Protein AF-A0A7G8W9D1-F1 (afdb_monomer)

Structure (mmCIF, N/CA/C/O backbone):
data_AF-A0A7G8W9D1-F1
#
_entry.id   AF-A0A7G8W9D1-F1
#
loop_
_atom_site.group_PDB
_atom_site.id
_atom_site.type_symbol
_atom_site.label_atom_id
_atom_site.label_alt_id
_atom_site.label_comp_id
_atom_site.label_asym_id
_atom_site.label_entity_id
_atom_site.label_seq_id
_atom_site.pdbx_PDB_ins_code
_atom_site.Cartn_x
_atom_site.Cartn_y
_atom_site.Cartn_z
_atom_site.occupancy
_atom_site.B_iso_or_equiv
_atom_site.auth_seq_id
_atom_site.auth_comp_id
_atom_site.auth_asym_id
_atom_site.auth_atom_id
_atom_site.pdbx_PDB_model_num
ATOM 1 N N . MET A 1 1 ? 20.142 -14.503 -15.777 1.00 44.81 1 MET A N 1
ATOM 2 C CA . MET A 1 1 ? 18.872 -13.774 -16.000 1.00 44.81 1 MET A CA 1
ATOM 3 C C . MET A 1 1 ? 17.746 -14.684 -15.529 1.00 44.81 1 MET A C 1
ATOM 5 O O . MET A 1 1 ? 17.635 -15.774 -16.070 1.00 44.81 1 MET A O 1
ATOM 9 N N . ALA A 1 2 ? 16.998 -14.339 -14.477 1.00 49.81 2 ALA A N 1
ATOM 10 C CA . ALA A 1 2 ? 15.942 -15.230 -13.989 1.00 49.81 2 ALA A CA 1
ATOM 11 C C . ALA A 1 2 ? 14.841 -15.374 -15.067 1.00 49.81 2 ALA A C 1
ATOM 13 O O . ALA A 1 2 ? 14.377 -14.347 -15.574 1.00 49.81 2 ALA A O 1
ATOM 14 N N . PRO A 1 3 ? 14.413 -16.603 -15.419 1.00 56.53 3 PRO A N 1
ATOM 15 C CA . PRO A 1 3 ? 13.436 -16.867 -16.490 1.00 56.53 3 PRO A CA 1
ATOM 16 C C . PRO A 1 3 ? 12.083 -16.170 -16.263 1.00 56.53 3 PRO A C 1
ATOM 18 O O . PRO A 1 3 ? 11.294 -15.970 -17.181 1.00 56.53 3 PRO A O 1
ATOM 21 N N . SER A 1 4 ? 11.839 -15.732 -15.033 1.00 60.81 4 SER A N 1
ATOM 22 C CA . SER A 1 4 ? 10.615 -15.094 -14.583 1.00 60.81 4 SER A CA 1
ATOM 23 C C . SER A 1 4 ? 10.416 -13.651 -15.063 1.00 60.81 4 SER A C 1
ATOM 25 O O . SER A 1 4 ? 9.285 -13.173 -15.033 1.00 60.81 4 SER A O 1
ATOM 27 N N . LYS A 1 5 ? 11.463 -12.942 -15.520 1.00 63.69 5 LYS A N 1
ATOM 28 C CA . LYS A 1 5 ? 11.313 -11.557 -16.013 1.00 63.69 5 LYS A CA 1
ATOM 29 C C . LYS A 1 5 ? 10.675 -11.512 -17.406 1.00 63.69 5 LYS A C 1
ATOM 31 O O . LYS A 1 5 ? 9.725 -10.770 -17.597 1.00 63.69 5 LYS A O 1
ATOM 36 N N . ILE A 1 6 ? 11.128 -12.376 -18.317 1.00 69.56 6 ILE A N 1
ATOM 37 C CA . ILE A 1 6 ? 10.579 -12.486 -19.681 1.00 69.56 6 ILE A CA 1
ATOM 38 C C . ILE A 1 6 ? 9.122 -12.973 -19.636 1.00 69.56 6 ILE A C 1
ATOM 40 O O . ILE A 1 6 ? 8.280 -12.500 -20.390 1.00 69.56 6 ILE A O 1
ATOM 44 N N . TYR A 1 7 ? 8.800 -13.870 -18.697 1.00 74.12 7 TYR A N 1
ATOM 45 C CA . TYR A 1 7 ? 7.430 -14.344 -18.495 1.00 74.12 7 TYR A CA 1
ATOM 46 C C . TYR A 1 7 ? 6.457 -13.209 -18.133 1.00 74.12 7 TYR A C 1
ATOM 48 O O . TYR A 1 7 ? 5.348 -13.171 -18.655 1.00 74.12 7 TYR A O 1
ATOM 56 N N . CYS A 1 8 ? 6.871 -12.251 -17.295 1.00 82.75 8 CYS A N 1
ATOM 57 C CA . CYS A 1 8 ? 6.047 -11.081 -16.974 1.00 82.75 8 CYS A CA 1
ATOM 58 C C . CYS A 1 8 ? 5.742 -10.208 -18.191 1.00 82.75 8 CYS A C 1
ATOM 60 O O . CYS A 1 8 ? 4.643 -9.669 -18.284 1.00 82.75 8 CYS A O 1
ATOM 62 N N . ASP A 1 9 ? 6.718 -10.050 -19.084 1.00 75.31 9 ASP A N 1
ATOM 63 C CA . ASP A 1 9 ? 6.597 -9.166 -20.242 1.00 75.31 9 ASP A CA 1
ATOM 64 C C . ASP A 1 9 ? 5.694 -9.785 -21.327 1.00 75.31 9 ASP A C 1
ATOM 66 O O . ASP A 1 9 ? 5.036 -9.058 -22.066 1.00 75.31 9 ASP A O 1
ATOM 70 N N . LEU A 1 10 ? 5.615 -11.122 -21.391 1.00 79.19 10 LEU A N 1
ATOM 71 C CA . LEU A 1 10 ? 4.799 -11.856 -22.369 1.00 79.19 10 LEU A CA 1
ATOM 72 C C . LEU A 1 10 ? 3.395 -12.221 -21.861 1.00 79.19 10 LEU A C 1
ATOM 74 O O . LEU A 1 10 ? 2.441 -12.177 -22.632 1.00 79.19 10 LEU A O 1
ATOM 78 N N . PHE A 1 11 ? 3.255 -12.587 -20.583 1.00 81.69 11 PHE A N 1
ATOM 79 C CA . PHE A 1 11 ? 1.995 -13.088 -20.006 1.00 81.69 11 PHE A CA 1
ATOM 80 C C . PHE A 1 11 ? 1.345 -12.124 -19.006 1.00 81.69 11 PHE A C 1
ATOM 82 O O . PHE A 1 11 ? 0.238 -12.374 -18.531 1.00 81.69 11 PHE A O 1
ATOM 89 N N . GLY A 1 12 ? 2.015 -11.017 -18.686 1.00 82.06 12 GLY A N 1
ATOM 90 C CA . GLY A 1 12 ? 1.567 -10.057 -17.687 1.00 82.06 12 GLY A CA 1
ATOM 91 C C . GLY A 1 12 ? 2.086 -10.360 -16.280 1.00 82.06 12 GLY A C 1
ATOM 92 O O . GLY A 1 12 ? 2.544 -11.454 -15.941 1.00 82.06 12 GLY A O 1
ATOM 93 N N . HIS A 1 13 ? 2.041 -9.340 -15.428 1.00 85.69 13 HIS A N 1
ATOM 94 C CA . HIS A 1 13 ? 2.518 -9.437 -14.055 1.00 85.69 13 HIS A CA 1
ATOM 95 C C . HIS A 1 13 ? 1.519 -10.172 -13.155 1.00 85.69 13 HIS A C 1
ATOM 97 O O . HIS A 1 13 ? 0.375 -9.751 -13.004 1.00 85.69 13 HIS A O 1
ATOM 103 N N . ASN A 1 14 ? 1.989 -11.211 -12.462 1.00 88.25 14 ASN A N 1
ATOM 104 C CA . ASN A 1 14 ? 1.229 -11.850 -11.390 1.00 88.25 14 ASN A CA 1
ATOM 105 C C . ASN A 1 14 ? 1.501 -11.143 -10.054 1.00 88.25 14 ASN A C 1
ATOM 107 O O . ASN A 1 14 ? 2.500 -11.445 -9.391 1.00 88.25 14 ASN A O 1
ATOM 111 N N . TYR A 1 15 ? 0.670 -10.154 -9.723 1.00 90.69 15 TYR A N 1
ATOM 112 C CA . TYR A 1 15 ? 0.753 -9.376 -8.488 1.00 90.69 15 TYR A CA 1
ATOM 113 C C . TYR A 1 15 ? -0.006 -10.040 -7.344 1.00 90.69 15 T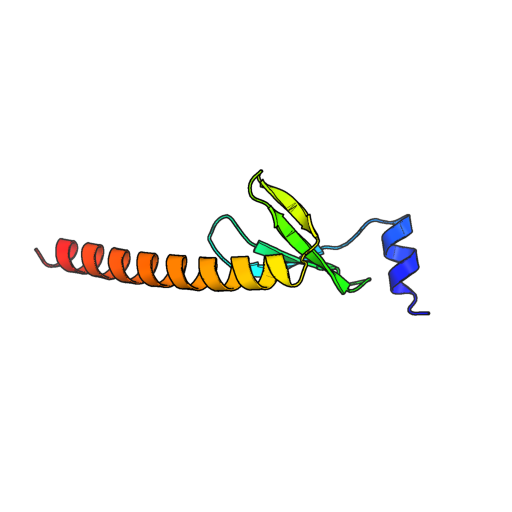YR A C 1
ATOM 115 O O . TYR A 1 15 ? -1.182 -10.363 -7.473 1.00 90.69 15 TYR A O 1
ATOM 123 N N . GLU A 1 16 ? 0.644 -10.138 -6.188 1.00 93.44 16 GLU A N 1
ATOM 124 C CA . GLU A 1 16 ? 0.021 -10.612 -4.955 1.00 93.44 16 GLU A CA 1
ATOM 125 C C . GLU A 1 16 ? 0.101 -9.559 -3.865 1.00 93.44 16 GLU A C 1
ATOM 127 O O . GLU A 1 16 ? 1.085 -8.825 -3.787 1.00 93.44 16 GLU A O 1
ATOM 132 N N . ILE A 1 17 ? -0.921 -9.501 -3.011 1.00 94.81 17 ILE A N 1
ATOM 133 C CA . ILE A 1 17 ? -0.950 -8.590 -1.865 1.00 94.81 17 ILE A CA 1
ATOM 134 C C . ILE A 1 17 ? 0.120 -9.034 -0.867 1.00 94.81 17 ILE A C 1
ATOM 136 O O . ILE A 1 17 ? 0.008 -10.100 -0.266 1.00 94.81 17 ILE A O 1
ATOM 140 N N . THR A 1 18 ? 1.139 -8.203 -0.666 1.00 94.00 18 THR A N 1
ATOM 141 C CA . THR A 1 18 ? 2.203 -8.455 0.315 1.00 94.00 18 THR A CA 1
ATOM 142 C C . THR A 1 18 ? 1.946 -7.778 1.644 1.00 94.00 18 THR A C 1
ATOM 144 O O . THR A 1 18 ? 2.338 -8.306 2.681 1.00 94.00 18 THR A O 1
ATOM 147 N N . LYS A 1 19 ? 1.275 -6.623 1.634 1.00 94.44 19 LYS A N 1
ATOM 148 C CA . LYS A 1 19 ? 0.940 -5.890 2.854 1.00 94.44 19 LYS A CA 1
ATOM 149 C C . LYS A 1 19 ? -0.404 -5.197 2.709 1.00 94.44 19 LYS A C 1
ATOM 151 O O . LYS A 1 19 ? -0.666 -4.517 1.720 1.00 94.44 19 LYS A O 1
ATOM 156 N N . LYS A 1 20 ? -1.247 -5.337 3.728 1.00 95.00 20 LYS A N 1
ATOM 157 C CA . LYS A 1 20 ? -2.520 -4.623 3.831 1.00 95.00 20 LYS A CA 1
ATOM 158 C C . LYS A 1 20 ? -2.346 -3.420 4.751 1.00 95.00 20 LYS A C 1
ATOM 160 O O . LYS A 1 20 ? -2.406 -3.563 5.966 1.00 95.00 20 LYS A O 1
ATOM 165 N N . VAL A 1 21 ? -2.108 -2.251 4.163 1.00 93.75 21 VAL A N 1
ATOM 166 C CA . VAL A 1 21 ? -1.833 -1.001 4.893 1.00 93.75 21 VAL A CA 1
ATOM 167 C C . VAL A 1 21 ? -3.104 -0.493 5.574 1.00 93.75 21 VAL A C 1
ATOM 169 O O . VAL A 1 21 ? -3.112 -0.142 6.750 1.00 93.75 21 VAL A O 1
ATOM 172 N N . THR A 1 22 ? -4.206 -0.471 4.827 1.00 93.81 22 THR A N 1
ATOM 173 C CA . THR A 1 22 ? -5.548 -0.151 5.326 1.00 93.81 22 THR A CA 1
ATOM 174 C C . THR A 1 22 ? -6.575 -1.040 4.619 1.00 93.81 22 THR A C 1
ATOM 176 O O . THR A 1 22 ? -6.220 -1.942 3.866 1.00 93.81 22 THR A O 1
ATOM 179 N N . ASN A 1 23 ? -7.874 -0.797 4.810 1.00 91.56 23 ASN A N 1
ATOM 180 C CA . ASN A 1 23 ? -8.897 -1.510 4.037 1.00 91.56 23 ASN A CA 1
ATOM 181 C C . ASN A 1 23 ? -8.873 -1.191 2.534 1.00 91.56 23 ASN A C 1
ATOM 183 O O . ASN A 1 23 ? -9.319 -2.023 1.749 1.00 91.56 23 ASN A O 1
ATOM 187 N N . HIS A 1 24 ? -8.368 -0.017 2.146 1.00 91.31 24 HIS A N 1
ATOM 188 C CA . HIS A 1 24 ? -8.374 0.453 0.757 1.00 91.31 24 HIS A CA 1
ATOM 189 C C . HIS A 1 24 ? -6.977 0.538 0.143 1.00 91.31 24 HIS A C 1
ATOM 191 O O . HIS A 1 24 ? -6.856 0.596 -1.074 1.00 91.31 24 HIS A O 1
ATOM 197 N N . VAL A 1 25 ? -5.932 0.556 0.971 1.00 94.44 25 VAL A N 1
ATOM 198 C CA . VAL A 1 25 ? -4.545 0.680 0.521 1.00 94.44 25 VAL A CA 1
ATOM 199 C C . VAL A 1 25 ? -3.818 -0.623 0.797 1.00 94.44 25 VAL A C 1
ATOM 201 O O . VAL A 1 25 ? -3.662 -1.018 1.952 1.00 94.44 25 VAL A O 1
ATOM 204 N N . ASN A 1 26 ? -3.364 -1.264 -0.274 1.00 95.19 26 ASN A N 1
ATOM 205 C CA . ASN A 1 26 ? -2.551 -2.472 -0.226 1.00 95.19 26 ASN A CA 1
ATOM 206 C C . ASN A 1 26 ? -1.257 -2.268 -1.013 1.00 95.19 26 ASN A C 1
ATOM 208 O O . ASN A 1 26 ? -1.239 -1.540 -2.010 1.00 95.19 26 ASN A O 1
ATOM 212 N N . GLU A 1 27 ? -0.219 -2.975 -0.586 1.00 95.75 27 GLU A N 1
ATOM 213 C CA . GLU A 1 27 ? 1.020 -3.178 -1.323 1.00 95.75 27 GLU A CA 1
ATOM 214 C C . GLU A 1 27 ? 0.980 -4.537 -2.006 1.00 95.75 27 GLU A C 1
ATOM 216 O O . GLU A 1 27 ? 0.505 -5.529 -1.442 1.00 95.75 27 GLU A O 1
ATOM 221 N N . TYR A 1 28 ? 1.505 -4.570 -3.219 1.00 94.81 28 TYR A N 1
ATOM 222 C CA . TYR A 1 28 ? 1.514 -5.727 -4.084 1.00 94.81 28 TYR A CA 1
ATOM 223 C C . TYR A 1 28 ? 2.935 -6.012 -4.534 1.00 94.81 28 TYR A C 1
ATOM 225 O O . TYR A 1 28 ? 3.671 -5.092 -4.884 1.00 94.81 28 TYR A O 1
ATOM 233 N N . THR A 1 29 ? 3.305 -7.283 -4.616 1.00 93.75 29 THR A N 1
ATOM 234 C CA . THR A 1 29 ? 4.579 -7.700 -5.199 1.00 93.75 29 THR A CA 1
ATOM 235 C C . THR A 1 29 ? 4.337 -8.751 -6.260 1.00 93.75 29 THR A C 1
ATOM 237 O O . THR A 1 29 ? 3.604 -9.716 -6.052 1.00 93.75 29 THR A O 1
ATOM 240 N N . CYS A 1 30 ? 4.976 -8.580 -7.414 1.00 90.94 30 CYS A N 1
ATOM 241 C CA . CYS A 1 30 ? 4.928 -9.589 -8.452 1.00 90.94 30 CYS A CA 1
ATOM 242 C C . CYS A 1 30 ? 5.767 -10.810 -8.053 1.00 90.94 30 CYS A C 1
ATOM 244 O O . CYS A 1 30 ? 6.964 -10.680 -7.785 1.00 90.94 30 CYS A O 1
ATOM 246 N N . LYS A 1 31 ? 5.185 -12.013 -8.078 1.00 86.75 31 LYS A N 1
ATOM 247 C CA . LYS A 1 31 ? 5.918 -13.256 -7.771 1.00 86.75 31 LYS A CA 1
ATOM 248 C C . LYS A 1 31 ? 7.101 -13.500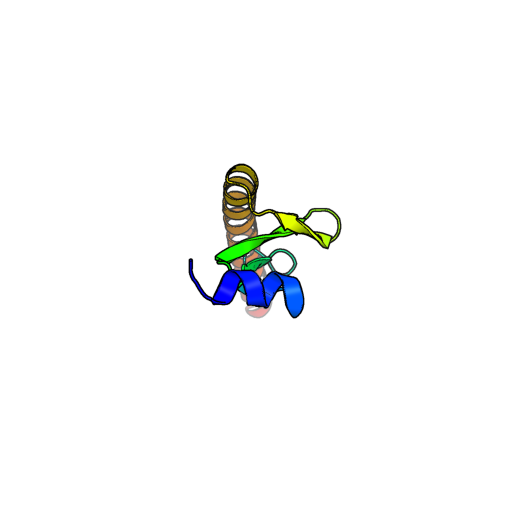 -8.708 1.00 86.75 31 LYS A C 1
ATOM 250 O O . LYS A 1 31 ? 8.145 -13.979 -8.267 1.00 86.75 31 LYS A O 1
ATOM 255 N N . CYS A 1 32 ? 6.936 -13.132 -9.974 1.00 85.12 32 CYS A N 1
ATOM 256 C CA . CYS A 1 32 ? 7.857 -13.449 -11.055 1.00 85.12 32 CYS A CA 1
ATOM 257 C C . CYS A 1 32 ? 9.020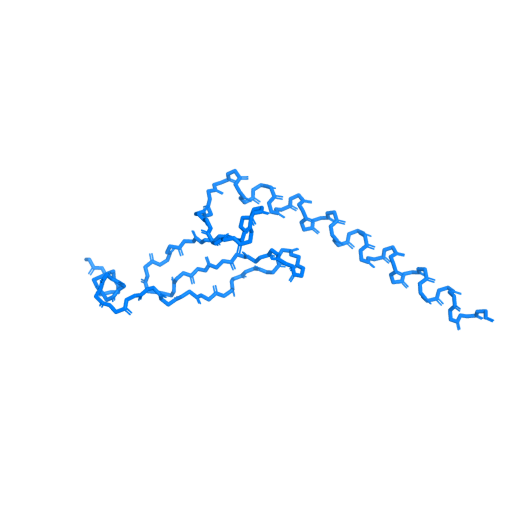 -12.443 -11.151 1.00 85.12 32 CYS A C 1
ATOM 259 O O . CYS A 1 32 ? 10.182 -12.843 -11.104 1.00 85.12 32 CYS A O 1
ATOM 261 N N . CYS A 1 33 ? 8.737 -11.137 -11.235 1.00 85.75 33 CYS A N 1
ATOM 262 C CA . CYS A 1 33 ? 9.775 -10.105 -11.394 1.00 85.75 33 CYS A CA 1
ATOM 263 C C . CYS A 1 33 ? 10.082 -9.301 -10.123 1.00 85.75 33 CYS A C 1
ATOM 265 O O . CYS A 1 33 ? 10.928 -8.412 -10.171 1.00 85.75 33 CYS A O 1
ATOM 267 N N . LYS A 1 34 ? 9.395 -9.573 -9.005 1.00 87.38 34 LYS A N 1
ATOM 268 C CA . LYS A 1 34 ? 9.540 -8.850 -7.726 1.00 87.38 34 LYS A CA 1
ATOM 269 C C . LYS A 1 34 ? 9.265 -7.343 -7.805 1.00 87.38 34 LYS A C 1
ATOM 271 O O . LYS A 1 34 ? 9.593 -6.614 -6.874 1.00 87.38 34 LYS A O 1
ATOM 276 N N . LYS A 1 35 ? 8.619 -6.871 -8.879 1.00 90.44 35 LYS A N 1
ATOM 277 C CA . LYS A 1 35 ? 8.154 -5.484 -8.989 1.00 90.44 35 LYS A CA 1
ATOM 278 C C . LYS A 1 35 ? 7.099 -5.214 -7.919 1.00 90.44 35 LYS A C 1
ATOM 280 O O . LYS A 1 35 ? 6.168 -6.008 -7.774 1.00 90.44 35 LYS A O 1
ATOM 285 N N . GLN A 1 36 ? 7.253 -4.106 -7.201 1.00 94.31 36 GLN A N 1
ATOM 286 C CA . GLN A 1 36 ? 6.373 -3.719 -6.105 1.00 94.31 36 GLN A CA 1
ATOM 287 C C . GLN A 1 36 ? 5.474 -2.556 -6.525 1.00 94.31 36 GLN A C 1
ATOM 289 O O . GLN A 1 36 ? 5.936 -1.588 -7.133 1.00 94.31 36 GLN A O 1
ATOM 294 N N . LEU A 1 37 ? 4.192 -2.652 -6.195 1.00 95.00 37 LEU A N 1
ATOM 295 C CA . LEU A 1 37 ? 3.180 -1.635 -6.447 1.00 95.00 37 LEU A CA 1
ATOM 296 C C . LEU A 1 37 ? 2.407 -1.345 -5.160 1.00 95.00 37 LEU A C 1
ATOM 298 O O . LEU A 1 37 ? 2.380 -2.151 -4.237 1.00 95.00 37 LEU A O 1
ATOM 302 N N . THR A 1 38 ? 1.736 -0.207 -5.109 1.00 96.19 38 THR A N 1
ATOM 303 C CA . THR A 1 38 ? 0.810 0.157 -4.038 1.00 96.19 38 THR A CA 1
ATOM 304 C C . THR A 1 38 ? -0.451 0.768 -4.621 1.00 96.19 38 THR A C 1
ATOM 306 O O . THR A 1 38 ? -0.481 1.189 -5.776 1.00 96.19 38 THR A O 1
ATOM 309 N N . THR A 1 39 ? -1.508 0.820 -3.822 1.00 94.81 39 THR A N 1
ATOM 310 C CA . THR A 1 39 ? -2.719 1.561 -4.186 1.00 94.81 39 THR A CA 1
ATOM 311 C C . THR A 1 39 ? -2.468 3.054 -3.985 1.00 94.81 39 THR A C 1
ATOM 313 O O . THR A 1 39 ? -2.180 3.492 -2.872 1.00 94.81 39 THR A O 1
ATOM 316 N N . GLY A 1 40 ? -2.541 3.831 -5.063 1.00 88.38 40 GLY A N 1
ATOM 317 C CA . GLY A 1 40 ? -2.393 5.282 -5.044 1.00 88.38 40 GLY A CA 1
ATOM 318 C C . GLY A 1 40 ? -3.650 6.003 -4.551 1.00 88.38 40 GLY A C 1
ATOM 319 O O . GLY A 1 40 ? -4.717 5.414 -4.385 1.00 88.38 40 GLY A O 1
ATOM 320 N N . SER A 1 41 ? -3.540 7.319 -4.367 1.00 79.81 41 SER A N 1
ATOM 321 C CA . SER A 1 41 ? -4.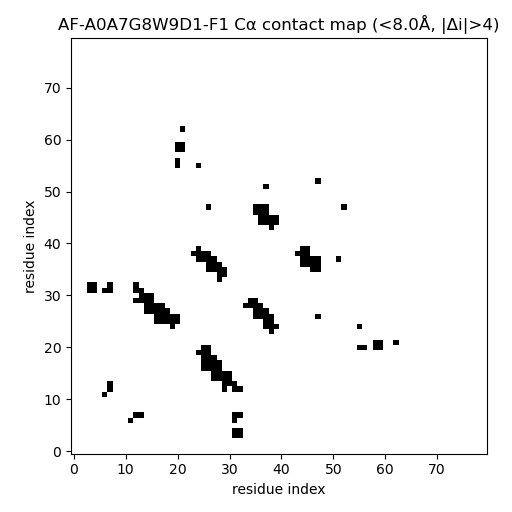631 8.185 -3.886 1.00 79.81 41 SER A CA 1
ATOM 322 C C . SER A 1 41 ? -5.869 8.204 -4.791 1.00 79.81 41 SER A C 1
ATOM 324 O O . SER A 1 41 ? -6.969 8.474 -4.324 1.00 79.81 41 SER A O 1
ATOM 326 N N . ASN A 1 42 ? -5.702 7.896 -6.077 1.00 84.62 42 ASN A N 1
ATOM 327 C CA . ASN A 1 42 ? -6.774 7.807 -7.070 1.00 84.62 42 ASN A CA 1
ATOM 328 C C . ASN A 1 42 ? -7.343 6.382 -7.228 1.00 84.62 42 ASN A C 1
ATOM 330 O O . ASN A 1 42 ? -8.086 6.128 -8.174 1.00 84.62 42 ASN A O 1
ATOM 334 N N . GLY A 1 43 ? -6.949 5.442 -6.362 1.00 84.31 43 GLY A N 1
ATOM 335 C CA . GLY A 1 43 ? -7.365 4.039 -6.425 1.00 84.31 43 GLY A CA 1
ATOM 336 C C . GLY A 1 43 ? -6.673 3.208 -7.512 1.00 84.31 43 GLY A C 1
ATOM 337 O O . GLY A 1 43 ? -6.950 2.017 -7.623 1.00 84.31 43 GLY A O 1
ATOM 338 N N . LYS A 1 44 ? -5.764 3.791 -8.306 1.00 90.94 44 LYS A N 1
ATOM 339 C CA . LYS A 1 44 ? -4.961 3.047 -9.288 1.00 90.94 44 LYS A CA 1
ATOM 340 C C . LYS A 1 44 ? -3.710 2.469 -8.637 1.00 90.94 44 LYS A C 1
ATOM 342 O O . LYS A 1 44 ? -3.220 2.990 -7.638 1.00 90.94 44 LYS A O 1
ATOM 347 N N . LEU A 1 45 ? -3.164 1.416 -9.237 1.00 92.50 45 LEU A N 1
ATOM 348 C CA . LEU A 1 45 ? -1.871 0.880 -8.830 1.00 92.50 45 LEU A CA 1
ATOM 349 C C . LEU A 1 45 ? -0.744 1.801 -9.308 1.00 92.50 45 LEU A C 1
ATOM 351 O O . LEU A 1 45 ? -0.687 2.170 -10.481 1.00 92.50 45 LEU A O 1
ATOM 355 N N . THR A 1 46 ? 0.150 2.161 -8.397 1.00 93.56 46 THR A N 1
ATOM 356 C CA . THR A 1 46 ? 1.344 2.970 -8.660 1.00 93.56 46 THR A CA 1
ATOM 357 C C . THR A 1 46 ? 2.580 2.256 -8.129 1.00 93.56 46 THR A C 1
ATOM 359 O O . THR A 1 46 ? 2.478 1.340 -7.316 1.00 93.56 46 THR A O 1
ATOM 362 N N . GLU A 1 47 ? 3.767 2.632 -8.601 1.00 93.62 47 GLU A N 1
ATOM 363 C CA . GLU A 1 47 ? 5.005 1.993 -8.150 1.00 93.62 47 GLU A CA 1
ATOM 364 C C . GLU A 1 47 ? 5.271 2.246 -6.665 1.00 93.62 47 GLU A C 1
ATOM 366 O O . GLU A 1 47 ? 5.140 3.374 -6.173 1.00 93.62 47 GLU A O 1
ATOM 371 N N . LEU A 1 48 ? 5.657 1.191 -5.942 1.00 95.31 48 LEU A N 1
ATOM 372 C CA . LEU A 1 48 ? 6.029 1.297 -4.537 1.00 95.31 48 LEU A CA 1
ATOM 373 C C . LEU A 1 48 ? 7.455 1.845 -4.436 1.00 95.31 48 LEU A C 1
ATOM 375 O O . LEU A 1 48 ? 8.438 1.109 -4.417 1.00 95.31 48 LEU A O 1
ATOM 379 N N . THR A 1 49 ? 7.548 3.171 -4.417 1.00 94.50 49 THR A N 1
ATOM 380 C CA . THR A 1 49 ? 8.795 3.898 -4.168 1.00 94.50 49 THR A CA 1
ATOM 381 C C . THR A 1 49 ? 9.094 3.944 -2.665 1.00 94.50 49 THR A C 1
ATOM 383 O O . THR A 1 49 ? 8.160 3.816 -1.869 1.00 94.50 49 THR A O 1
ATOM 386 N N . PRO A 1 50 ? 10.345 4.213 -2.245 1.00 94.88 50 PRO A N 1
ATOM 387 C CA . PRO A 1 50 ? 10.671 4.404 -0.827 1.00 94.88 50 PRO A CA 1
ATOM 388 C C . PRO A 1 50 ? 9.779 5.460 -0.156 1.00 94.88 50 PRO A C 1
ATOM 390 O O . PRO A 1 50 ? 9.233 5.242 0.918 1.00 94.88 50 PRO A O 1
ATOM 393 N N . LYS A 1 51 ? 9.493 6.560 -0.865 1.00 94.44 51 LYS A N 1
ATOM 394 C CA . LYS A 1 51 ? 8.563 7.596 -0.397 1.00 94.44 51 LYS A CA 1
ATOM 395 C C . LYS A 1 51 ? 7.147 7.056 -0.170 1.00 94.44 51 LYS A C 1
ATOM 397 O O . LYS A 1 51 ? 6.492 7.429 0.799 1.00 94.44 51 LYS A O 1
ATOM 402 N N . HIS A 1 52 ? 6.651 6.199 -1.063 1.00 95.06 52 HIS A N 1
ATOM 403 C CA . HIS A 1 52 ? 5.348 5.561 -0.876 1.00 95.06 52 HIS A CA 1
ATOM 404 C C . HIS A 1 52 ? 5.356 4.559 0.286 1.00 95.06 52 HIS A C 1
ATOM 406 O O . HIS A 1 52 ? 4.354 4.474 0.989 1.00 95.06 52 HIS A O 1
ATOM 412 N N . GLN A 1 53 ? 6.467 3.860 0.538 1.00 94.56 53 GLN A N 1
ATOM 413 C CA . GLN A 1 53 ? 6.610 2.973 1.702 1.00 94.56 53 GLN A CA 1
ATOM 414 C C . GLN A 1 53 ? 6.534 3.752 3.022 1.00 94.56 53 GLN A C 1
ATOM 416 O O . GLN A 1 53 ? 5.835 3.327 3.946 1.00 94.56 53 GLN A O 1
ATOM 421 N N . ASP A 1 54 ? 7.177 4.919 3.096 1.00 96.12 54 ASP A N 1
ATOM 422 C CA . ASP A 1 54 ? 7.115 5.791 4.274 1.00 96.12 54 ASP A CA 1
ATOM 423 C C . ASP A 1 54 ? 5.688 6.298 4.519 1.00 96.12 54 ASP A C 1
ATOM 425 O O . ASP A 1 54 ? 5.166 6.225 5.637 1.00 96.12 54 ASP A O 1
ATOM 429 N N . ILE A 1 55 ? 5.017 6.753 3.454 1.00 94.81 55 ILE A N 1
ATOM 430 C CA . ILE A 1 55 ? 3.618 7.197 3.508 1.00 94.81 55 ILE A CA 1
ATOM 431 C C . ILE A 1 55 ? 2.711 6.055 3.9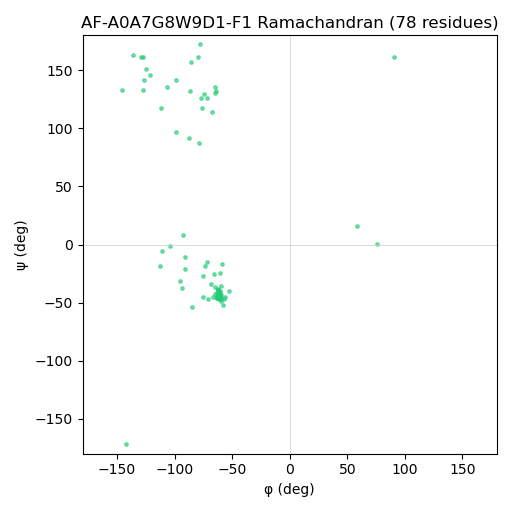75 1.00 94.81 55 ILE A C 1
ATOM 433 O O . ILE A 1 55 ? 1.909 6.244 4.890 1.00 94.81 55 ILE A O 1
ATOM 437 N N . ASN A 1 56 ? 2.848 4.865 3.391 1.00 95.06 56 ASN A N 1
ATOM 438 C CA . ASN A 1 56 ? 2.063 3.695 3.765 1.00 95.06 56 ASN A CA 1
ATOM 439 C C . ASN A 1 56 ? 2.284 3.318 5.233 1.00 95.06 56 ASN A C 1
ATOM 441 O O . ASN A 1 56 ? 1.322 3.076 5.957 1.00 95.06 56 ASN A O 1
ATOM 445 N N . SER A 1 57 ? 3.527 3.342 5.710 1.00 95.69 57 SER A N 1
ATOM 446 C CA . SER A 1 57 ? 3.851 3.047 7.110 1.00 95.69 57 SER A CA 1
ATOM 447 C C . SER A 1 57 ? 3.208 4.054 8.072 1.00 95.69 57 SER A C 1
ATOM 449 O O . SER A 1 57 ? 2.644 3.676 9.103 1.00 95.69 57 SER A O 1
ATOM 451 N N . ALA A 1 58 ? 3.207 5.343 7.720 1.00 96.06 58 ALA A N 1
ATOM 452 C CA . ALA A 1 58 ? 2.507 6.366 8.492 1.00 96.06 58 ALA A CA 1
ATOM 453 C C . ALA A 1 58 ? 0.979 6.162 8.482 1.00 96.06 58 ALA A C 1
ATOM 455 O O . ALA A 1 58 ? 0.332 6.269 9.531 1.00 96.06 58 ALA A O 1
ATOM 456 N N . LEU A 1 59 ? 0.404 5.834 7.320 1.00 95.00 59 LEU A N 1
ATOM 457 C CA . LEU A 1 59 ? -1.026 5.559 7.159 1.00 95.00 59 LEU A CA 1
ATOM 458 C C . LEU A 1 59 ? -1.473 4.340 7.969 1.00 95.00 59 LEU A C 1
ATOM 460 O O . LEU A 1 59 ? -2.492 4.412 8.653 1.00 95.00 59 LEU A O 1
ATOM 464 N N . GLU A 1 60 ? -0.704 3.252 7.940 1.00 95.81 60 GLU A N 1
ATOM 465 C CA . GLU A 1 60 ? -0.955 2.037 8.719 1.00 95.81 60 GLU A CA 1
ATOM 466 C C . GLU A 1 60 ? -1.027 2.352 10.213 1.00 95.81 60 GLU A C 1
ATOM 468 O O . GLU A 1 60 ? -1.980 1.965 10.895 1.00 95.81 60 GLU A O 1
ATOM 473 N N . ARG A 1 61 ? -0.065 3.132 10.723 1.00 96.06 61 ARG A N 1
ATOM 474 C CA . ARG A 1 61 ? -0.052 3.553 12.127 1.00 96.06 61 ARG A CA 1
ATOM 475 C C . ARG A 1 61 ? -1.331 4.310 12.488 1.00 96.06 61 ARG A C 1
ATOM 477 O O . ARG A 1 61 ? -2.014 3.949 13.448 1.00 96.06 61 ARG A O 1
ATOM 484 N N . ILE A 1 62 ? -1.690 5.331 11.708 1.00 96.19 62 ILE A N 1
ATOM 485 C CA . ILE A 1 62 ? -2.894 6.148 11.943 1.00 96.19 62 ILE A CA 1
ATOM 486 C C . ILE A 1 62 ? -4.161 5.285 11.885 1.00 96.19 62 ILE A C 1
ATOM 488 O O . ILE A 1 62 ? -5.034 5.396 12.752 1.00 96.19 62 ILE A O 1
ATOM 492 N N . TYR A 1 63 ? -4.257 4.407 10.887 1.00 96.00 63 TYR A N 1
ATOM 493 C CA . TYR A 1 63 ? -5.390 3.510 10.700 1.00 96.00 63 TYR A CA 1
ATOM 494 C C . TYR A 1 63 ? -5.563 2.558 11.886 1.00 96.00 63 TYR A C 1
ATOM 496 O O . TYR A 1 63 ? -6.667 2.438 12.424 1.00 96.00 63 TYR A O 1
ATOM 504 N N . ASN A 1 64 ? -4.472 1.951 12.353 1.00 95.44 64 ASN A N 1
ATOM 505 C CA . ASN A 1 64 ? -4.479 1.048 13.498 1.00 95.44 64 ASN A CA 1
ATOM 506 C C . ASN A 1 64 ? -4.893 1.766 14.787 1.00 95.44 64 ASN A C 1
ATOM 508 O O . ASN A 1 64 ? -5.788 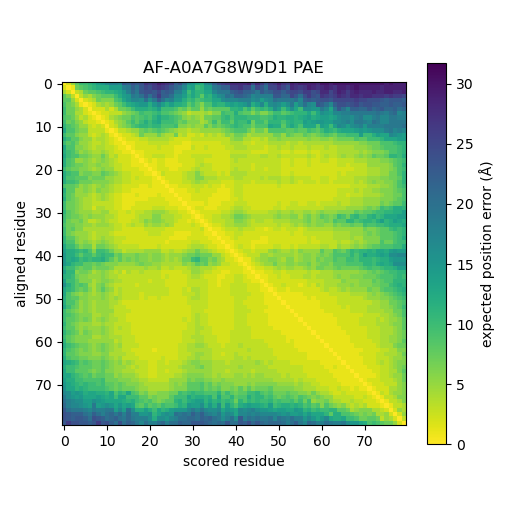1.288 15.487 1.00 95.44 64 ASN A O 1
ATOM 512 N N . HIS A 1 65 ? -4.348 2.956 15.066 1.00 96.06 65 HIS A N 1
ATOM 513 C CA . HIS A 1 65 ? -4.781 3.757 16.218 1.00 96.06 65 HIS A CA 1
ATOM 514 C C . HIS A 1 65 ? -6.272 4.113 16.150 1.00 96.06 65 HIS A C 1
ATOM 516 O O . HIS A 1 65 ? -6.989 3.990 17.148 1.00 96.06 65 HIS A O 1
ATOM 522 N N . LYS A 1 66 ? -6.771 4.516 14.973 1.00 95.00 66 LYS A N 1
ATOM 523 C CA . LYS A 1 66 ? -8.197 4.809 14.771 1.00 95.00 66 LYS A CA 1
ATOM 524 C C . LYS A 1 66 ? -9.058 3.565 14.991 1.00 95.00 66 LYS A C 1
ATOM 526 O O . LYS A 1 66 ? -10.081 3.658 15.667 1.00 95.00 66 LYS A O 1
ATOM 531 N N . SER A 1 67 ? -8.646 2.417 14.456 1.00 94.19 67 SER A N 1
ATOM 532 C CA . SER A 1 67 ? -9.353 1.140 14.600 1.00 94.19 67 SER A CA 1
ATOM 533 C C . SER A 1 67 ? -9.465 0.716 16.064 1.00 94.19 67 SER A C 1
ATOM 535 O O . SER A 1 67 ? -10.560 0.416 16.536 1.00 94.19 67 SER A O 1
ATOM 537 N N . LEU A 1 68 ? -8.366 0.788 16.821 1.00 94.44 68 LEU A N 1
ATOM 538 C CA . LEU A 1 68 ? -8.357 0.487 18.255 1.00 94.44 68 LEU A CA 1
ATOM 539 C C . LEU A 1 68 ? -9.302 1.404 19.039 1.00 94.44 68 LEU A C 1
ATOM 541 O O . LEU A 1 68 ? -10.116 0.923 19.828 1.00 94.44 68 LEU A O 1
ATOM 545 N N . ARG A 1 69 ? -9.264 2.716 18.774 1.00 93.44 69 ARG A N 1
ATOM 546 C CA . ARG A 1 69 ? -10.162 3.681 19.424 1.00 93.44 69 ARG A CA 1
ATOM 547 C C . ARG A 1 69 ? -11.634 3.409 19.110 1.00 93.44 69 ARG A C 1
ATOM 549 O O . ARG A 1 69 ? -12.483 3.566 19.984 1.00 93.44 69 ARG A O 1
ATOM 556 N N . LEU A 1 70 ? -11.953 3.032 17.871 1.00 93.00 70 LEU A N 1
ATOM 557 C CA . LEU A 1 70 ? -13.322 2.689 17.478 1.00 93.00 70 LEU A CA 1
ATOM 558 C C . LEU A 1 70 ? -13.794 1.412 18.175 1.00 93.00 70 LEU A C 1
ATOM 560 O O . LEU A 1 70 ? -14.871 1.427 18.760 1.00 93.00 70 LEU A O 1
ATOM 564 N N . LYS A 1 71 ? -12.960 0.366 18.216 1.00 91.75 71 LYS A N 1
ATOM 565 C CA . LYS A 1 71 ? -13.261 -0.873 18.952 1.00 91.75 71 LYS A CA 1
ATOM 566 C C . LYS A 1 71 ? -13.553 -0.602 20.429 1.00 91.75 71 LYS A C 1
ATOM 568 O O . LYS A 1 71 ? -14.546 -1.095 20.947 1.00 91.75 71 LYS A O 1
ATOM 573 N N . GLN A 1 72 ? -12.750 0.235 21.091 1.00 91.94 72 GLN A N 1
ATOM 574 C CA . GLN A 1 72 ? -12.984 0.624 22.489 1.00 91.94 72 GLN A CA 1
ATOM 575 C C . GLN A 1 72 ? -14.323 1.350 22.685 1.00 91.94 72 GLN A C 1
ATOM 577 O O . GLN A 1 72 ? -15.032 1.076 23.651 1.00 91.94 72 GLN A O 1
ATOM 582 N N . LYS A 1 73 ? -14.694 2.259 21.771 1.00 90.62 73 LYS A N 1
ATOM 583 C CA . LYS A 1 73 ? -15.995 2.944 21.821 1.00 90.62 73 LYS A CA 1
ATOM 584 C C . LYS A 1 73 ? -17.157 1.964 21.661 1.00 90.62 73 LYS A C 1
ATOM 586 O O . LYS A 1 73 ? -18.090 2.042 22.450 1.00 90.62 73 LYS A O 1
ATOM 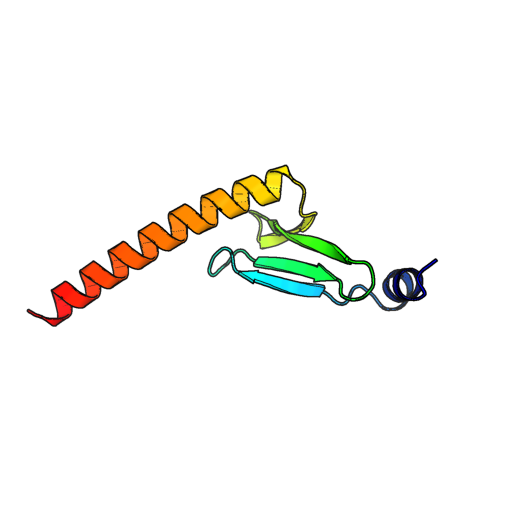591 N N . THR A 1 74 ? -17.073 1.053 20.689 1.00 90.94 74 THR A N 1
ATOM 592 C CA . THR A 1 74 ? -18.097 0.028 20.440 1.00 90.94 74 THR A CA 1
ATOM 593 C C . THR A 1 74 ? -18.264 -0.912 21.633 1.00 90.94 74 THR A C 1
ATOM 595 O O . THR A 1 74 ? -19.389 -1.206 22.022 1.00 90.94 74 THR A O 1
ATOM 598 N N . LEU A 1 75 ? -17.160 -1.344 22.254 1.00 89.00 75 LEU A N 1
ATOM 599 C CA . LEU A 1 75 ? -17.212 -2.156 23.473 1.00 89.00 75 LEU A CA 1
ATOM 600 C C . LEU A 1 75 ? -17.902 -1.397 24.610 1.00 89.00 75 LEU A C 1
ATOM 602 O O . LEU A 1 75 ? -18.807 -1.931 25.236 1.00 89.00 75 LEU A O 1
ATOM 606 N N . ARG A 1 76 ? -17.536 -0.128 24.835 1.00 87.06 76 ARG A N 1
ATOM 607 C CA . ARG A 1 76 ? -18.149 0.686 25.892 1.00 87.06 76 ARG A CA 1
ATOM 608 C C . ARG A 1 76 ? -19.645 0.907 25.669 1.00 87.06 76 ARG A C 1
ATOM 610 O O . ARG A 1 76 ? -20.388 0.865 26.634 1.00 87.06 76 ARG A O 1
ATOM 617 N N . SER A 1 77 ? -20.091 1.116 24.429 1.00 83.19 77 SER A N 1
ATOM 618 C CA . SER A 1 77 ? -21.520 1.255 24.107 1.00 83.19 77 SER A CA 1
ATOM 619 C C . SER A 1 77 ? -22.314 -0.047 24.194 1.00 83.19 77 SER A C 1
ATOM 621 O O . SER A 1 77 ? -23.528 0.019 24.171 1.00 83.19 77 SER A O 1
ATOM 623 N N . SER A 1 78 ? -21.655 -1.208 24.236 1.00 78.81 78 SER A N 1
ATOM 624 C CA . SER A 1 78 ? -22.320 -2.509 24.396 1.00 78.81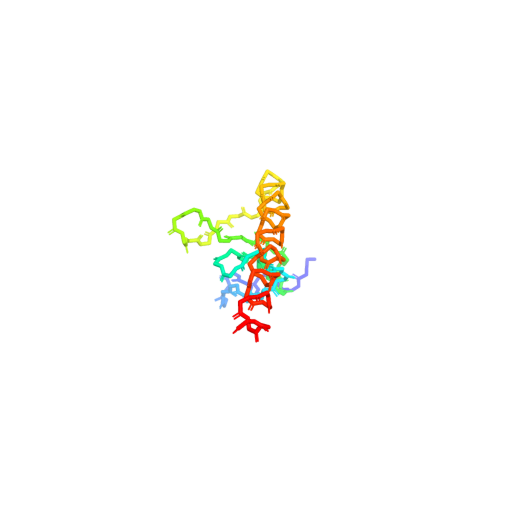 78 SER A CA 1
ATOM 625 C C . SER A 1 78 ? -22.461 -2.935 25.862 1.00 78.81 78 SER A C 1
ATOM 627 O O . SER A 1 78 ? -23.099 -3.947 26.134 1.00 78.81 78 SER A O 1
ATOM 629 N N . ILE A 1 79 ? -21.796 -2.230 26.783 1.00 75.19 79 ILE A N 1
ATOM 630 C CA . ILE A 1 79 ? -21.825 -2.501 28.230 1.00 75.19 79 ILE A CA 1
ATOM 631 C C . ILE A 1 79 ? -22.953 -1.712 28.923 1.00 75.19 79 ILE A C 1
ATOM 633 O O . ILE A 1 79 ? -23.372 -2.091 30.013 1.00 75.19 79 ILE A O 1
ATOM 637 N N . TYR A 1 80 ? -23.436 -0.638 28.293 1.00 55.56 80 TYR A N 1
ATOM 638 C CA . TYR A 1 80 ? -24.616 0.132 28.703 1.00 55.56 80 TYR A CA 1
ATOM 639 C C . TYR A 1 80 ? -25.805 -0.235 27.820 1.00 55.56 80 TYR A C 1
ATOM 641 O O . TYR A 1 80 ? -26.940 -0.166 28.333 1.00 55.56 80 TYR A O 1
#

Mean predicted aligned error: 6.5 Å

Radius of gyration: 17.44 Å; Cα contacts (8 Å, |Δi|>4): 85; chains: 1; bounding box: 44×25×51 Å

Foldseek 3Di:
DQPLVVCCVVVNFDWDFPAPLDPQKTWIAGPRPRFIWIQDPVRDIDGCDPVNVVVSVVSSVVRVVVVVVVVVVVVVVVVD

Nearest PDB structures (foldseek):
  7pvy-assembly1_A  TM=5.688E-01  e=2.583E+00  Gallus gallus
  2h8h-assembly1_A  TM=5.264E-01  e=2.128E+00  Homo sapiens
  4k11-assembly1_A  TM=5.203E-01  e=2.583E+00  Homo sapiens
  5oav-assembly1_A  TM=5.405E-01  e=3.802E+00  Gallus gallus
  7yqe-assembly2_B  TM=5.099E-01  e=4.614E+00  Homo sapiens

Sequence (80 aa):
MAPSKIYCDLFGHNYEITKKVTNHVNEYTCKCCKKQLTTGSNGKLTELTPKHQDINS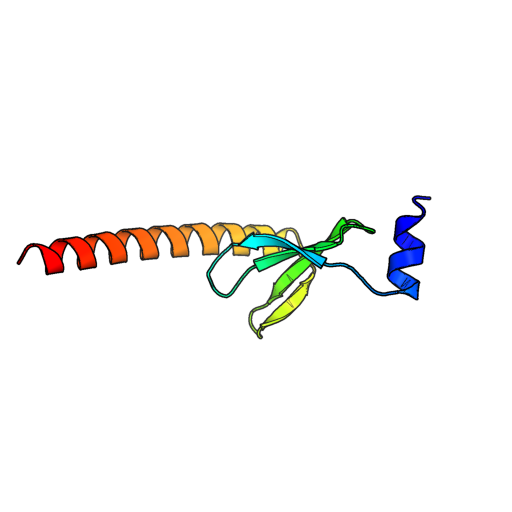ALERIYNHKSLRLKQKTLRSSIY

Secondary structure (DSSP, 8-state):
--THHHHHHHH---EEEEEE-SSS-EEEEETTT--EEEE-TTSSEEE--HHHHHHHHHHHHHHHHHHHHHHHHHHHHHH-

Solvent-accessible surface area (backbone atoms only — not comparable to full-atom values): 4574 Å² total; per-residue (Å²): 131,69,76,35,47,63,47,31,76,76,74,49,75,58,67,41,80,74,42,76,45,48,99,85,32,40,31,29,32,18,78,57,67,63,53,45,30,26,45,39,99,85,72,45,81,37,74,54,41,74,70,52,52,54,51,42,54,52,47,27,53,54,48,52,54,51,50,53,56,49,53,54,50,55,54,57,64,71,76,110

pLDDT: mean 87.96, std 11.19, range [44.81, 96.19]